Protein AF-A0A8H7A9X8-F1 (afdb_monomer)

Structure (mmCIF, N/CA/C/O backbone):
data_AF-A0A8H7A9X8-F1
#
_entry.id   AF-A0A8H7A9X8-F1
#
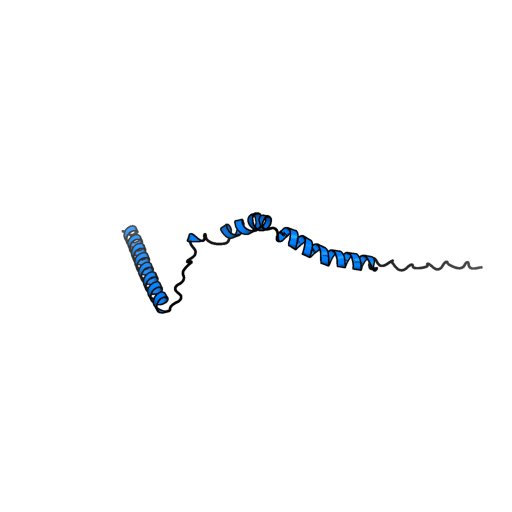loop_
_atom_site.group_PDB
_atom_site.id
_atom_site.type_symbol
_atom_site.label_atom_id
_atom_site.label_alt_id
_atom_site.label_comp_id
_atom_site.label_asym_id
_atom_site.label_entity_id
_atom_site.label_seq_id
_atom_site.pdbx_PDB_ins_code
_atom_site.Cartn_x
_atom_site.Cartn_y
_atom_site.Cartn_z
_atom_site.occupancy
_atom_site.B_iso_or_equiv
_atom_site.auth_seq_id
_atom_site.auth_comp_id
_atom_site.auth_asym_id
_atom_site.auth_atom_id
_atom_site.pdbx_PDB_model_num
ATOM 1 N N . MET A 1 1 ? 75.982 23.152 -26.306 1.00 48.31 1 MET A N 1
ATOM 2 C CA . MET A 1 1 ? 75.366 21.975 -26.955 1.00 48.31 1 MET A CA 1
ATOM 3 C C . MET A 1 1 ? 74.324 21.423 -25.984 1.00 48.31 1 MET A C 1
ATOM 5 O O . MET A 1 1 ? 74.673 20.674 -25.086 1.00 48.31 1 MET A O 1
ATOM 9 N N . GLY A 1 2 ? 73.095 21.944 -26.035 1.00 58.28 2 GLY A N 1
ATOM 10 C CA . GLY A 1 2 ? 72.016 21.587 -25.105 1.00 58.28 2 GLY A CA 1
ATOM 11 C C . GLY A 1 2 ? 71.028 20.657 -25.796 1.00 58.28 2 GLY A C 1
ATOM 12 O O . GLY A 1 2 ? 70.489 21.022 -26.837 1.00 58.28 2 GLY A O 1
ATOM 13 N N . LEU A 1 3 ? 70.840 19.453 -25.260 1.00 69.44 3 LEU A N 1
ATOM 14 C CA . LEU A 1 3 ? 69.913 18.466 -25.814 1.00 69.44 3 LEU A CA 1
ATOM 15 C C . LEU A 1 3 ? 68.451 18.928 -25.633 1.00 69.44 3 LEU A C 1
ATOM 17 O O . LEU A 1 3 ? 68.116 19.452 -24.565 1.00 69.44 3 LEU A O 1
ATOM 21 N N . PRO A 1 4 ? 67.570 18.737 -26.632 1.00 66.94 4 PRO A N 1
ATOM 22 C CA . PRO A 1 4 ? 66.164 19.107 -26.515 1.00 66.94 4 PRO A CA 1
ATOM 23 C C . PRO A 1 4 ? 65.422 18.162 -25.557 1.00 66.94 4 PRO A C 1
ATOM 25 O O . PRO A 1 4 ? 65.594 16.944 -25.601 1.00 66.94 4 PRO A O 1
ATOM 28 N N . ARG A 1 5 ? 64.586 18.730 -24.679 1.00 69.69 5 ARG A N 1
ATOM 29 C CA . ARG A 1 5 ? 63.717 17.974 -23.761 1.00 69.69 5 ARG A CA 1
ATOM 30 C C . ARG A 1 5 ? 62.536 17.359 -24.528 1.00 69.69 5 ARG A C 1
ATOM 32 O O . ARG A 1 5 ? 61.947 18.064 -25.348 1.00 69.69 5 ARG A O 1
ATOM 39 N N . PRO A 1 6 ? 62.137 16.106 -24.244 1.00 66.56 6 PRO A N 1
ATOM 40 C CA . PRO A 1 6 ? 60.968 15.506 -24.871 1.00 66.56 6 PRO A CA 1
ATOM 41 C C . PRO A 1 6 ? 59.684 16.117 -24.296 1.00 66.56 6 PRO A C 1
ATOM 43 O O . PRO A 1 6 ? 59.506 16.203 -23.079 1.00 66.56 6 PRO A O 1
ATOM 46 N N . SER A 1 7 ? 58.787 16.553 -25.176 1.00 70.88 7 SER A N 1
ATOM 47 C CA . SER A 1 7 ? 57.438 16.989 -24.829 1.00 70.88 7 SER A CA 1
ATOM 48 C C . SER A 1 7 ? 56.590 15.781 -24.419 1.00 70.88 7 SER A C 1
ATOM 50 O O . SER A 1 7 ? 56.371 14.856 -25.198 1.00 70.88 7 SER A O 1
ATOM 52 N N . LEU A 1 8 ? 56.107 15.787 -23.174 1.00 68.50 8 LEU A N 1
ATOM 53 C CA . LEU A 1 8 ? 55.128 14.819 -22.684 1.00 68.50 8 LEU A CA 1
ATOM 54 C C . LEU A 1 8 ? 53.792 15.068 -23.392 1.00 68.50 8 LEU A C 1
ATOM 56 O O . LEU A 1 8 ? 53.110 16.057 -23.126 1.00 68.50 8 LEU A O 1
ATOM 60 N N . VAL A 1 9 ? 53.423 14.166 -24.298 1.00 70.94 9 VAL A N 1
ATOM 61 C CA . VAL A 1 9 ? 52.088 14.122 -24.899 1.00 70.94 9 VAL A CA 1
ATOM 62 C C . VAL A 1 9 ? 51.105 13.679 -23.815 1.00 70.94 9 VAL A C 1
ATOM 64 O O . VAL A 1 9 ? 51.047 12.505 -23.453 1.00 70.94 9 VAL A O 1
ATOM 67 N N . HIS A 1 10 ? 50.344 14.621 -23.259 1.00 69.00 10 HIS A N 1
ATOM 68 C CA . HIS A 1 10 ? 49.221 14.304 -22.382 1.00 69.00 10 HIS A CA 1
ATOM 69 C C . HIS A 1 10 ? 48.085 13.732 -23.236 1.00 69.00 10 HIS A C 1
ATOM 71 O O . HIS A 1 10 ? 47.447 14.457 -23.998 1.00 69.00 10 HIS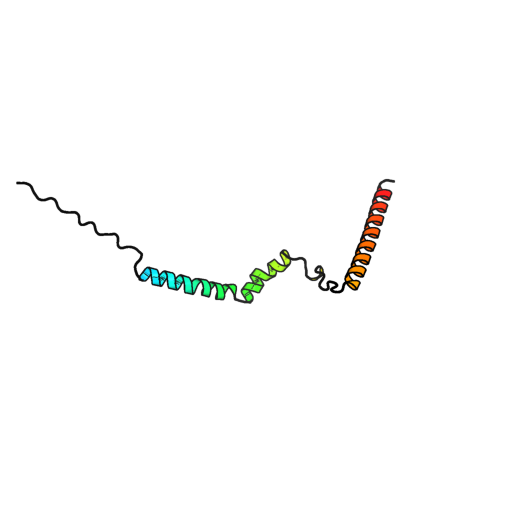 A O 1
ATOM 77 N N . SER A 1 11 ? 47.855 12.423 -23.139 1.00 71.12 11 SER A N 1
ATOM 78 C CA . SER A 1 11 ? 46.667 11.799 -23.722 1.00 71.12 11 SER A CA 1
ATOM 79 C C . SER A 1 11 ? 45.460 12.140 -22.840 1.00 71.12 11 SER A C 1
ATOM 81 O O . SER A 1 11 ? 45.529 11.874 -21.637 1.00 71.12 11 SER A O 1
ATOM 83 N N . PRO A 1 12 ? 44.373 12.727 -23.377 1.00 66.25 12 PRO A N 1
ATOM 84 C CA . PRO A 1 12 ? 43.174 12.962 -22.584 1.00 66.25 12 PRO A CA 1
ATOM 85 C C . PRO A 1 12 ? 42.593 11.613 -22.133 1.00 66.25 12 PRO A C 1
ATOM 87 O O . PRO A 1 12 ? 42.648 10.645 -22.900 1.00 66.25 12 PRO A O 1
ATOM 90 N N . PRO A 1 13 ? 42.035 11.519 -20.913 1.00 65.50 13 PRO A N 1
ATOM 91 C CA . PRO A 1 13 ? 41.394 10.294 -20.465 1.00 65.50 13 PRO A CA 1
ATOM 92 C C . PRO A 1 13 ? 40.267 9.953 -21.442 1.00 65.50 13 PRO A C 1
ATOM 94 O O . PRO A 1 13 ? 39.380 10.771 -21.696 1.00 65.50 13 PRO A O 1
ATOM 97 N N . THR A 1 14 ? 40.314 8.749 -22.010 1.00 61.25 14 THR A N 1
ATOM 98 C CA . THR A 1 14 ? 39.211 8.160 -22.765 1.00 61.25 14 THR A CA 1
ATOM 99 C C . THR A 1 14 ? 38.022 8.050 -21.823 1.00 61.25 14 THR A C 1
ATOM 101 O O . THR A 1 14 ? 37.908 7.142 -21.004 1.00 61.25 14 THR A O 1
ATOM 104 N N . SER A 1 15 ? 37.173 9.070 -21.891 1.00 58.56 15 SER A N 1
ATOM 105 C CA . SER A 1 15 ? 35.976 9.216 -21.085 1.00 58.56 15 SER A CA 1
ATOM 106 C C . SER A 1 15 ? 35.156 7.930 -21.156 1.00 58.56 15 SER A C 1
ATOM 108 O O . SER A 1 15 ? 34.771 7.486 -22.238 1.00 58.56 15 SER A O 1
ATOM 110 N N . MET A 1 16 ? 34.857 7.343 -19.998 1.00 65.12 16 MET A N 1
ATOM 111 C CA . MET A 1 16 ? 33.977 6.178 -19.821 1.00 65.12 16 MET A CA 1
ATOM 112 C C . MET A 1 16 ? 32.502 6.464 -20.203 1.00 65.12 16 MET A C 1
ATOM 114 O O . MET A 1 16 ? 31.591 5.804 -19.716 1.00 65.12 16 MET A O 1
ATOM 118 N N . GLY A 1 17 ? 32.246 7.460 -21.055 1.00 64.81 17 GLY A N 1
ATOM 119 C CA . GLY A 1 17 ? 30.933 8.000 -21.403 1.00 64.81 17 GLY A CA 1
ATOM 120 C C . GLY A 1 17 ? 30.707 8.143 -22.906 1.00 64.81 17 GLY A C 1
ATOM 121 O O . GLY A 1 17 ? 30.164 9.150 -23.342 1.00 64.81 17 GLY A O 1
ATOM 122 N N . GLY A 1 18 ? 31.155 7.169 -23.703 1.00 76.69 18 GLY A N 1
ATOM 123 C CA . GLY A 1 18 ? 30.814 7.081 -25.129 1.00 76.69 18 GLY A CA 1
ATOM 124 C C . GLY A 1 18 ? 29.426 6.459 -25.385 1.00 76.69 18 GLY A C 1
ATOM 125 O O . GLY A 1 18 ? 28.753 6.058 -24.434 1.00 76.69 18 GLY A O 1
ATOM 126 N N . PRO A 1 19 ? 29.015 6.285 -26.657 1.00 85.81 19 PRO A N 1
ATOM 127 C CA . PRO A 1 19 ? 27.710 5.723 -27.047 1.00 85.81 19 PRO A CA 1
ATOM 128 C C . PRO A 1 19 ? 27.340 4.394 -26.365 1.00 85.81 19 PRO A C 1
ATOM 130 O O . PRO A 1 19 ? 26.175 4.137 -26.074 1.00 85.81 19 PRO A O 1
ATOM 133 N N . ASN A 1 20 ? 28.332 3.569 -26.019 1.00 88.06 20 ASN A N 1
ATOM 134 C CA . ASN A 1 20 ? 28.123 2.322 -25.275 1.00 88.06 20 ASN A CA 1
ATOM 135 C C . ASN A 1 20 ? 27.463 2.546 -23.902 1.00 88.06 20 ASN A C 1
ATOM 137 O O . ASN A 1 20 ? 26.641 1.737 -23.473 1.00 88.06 20 ASN A O 1
ATOM 141 N N . LEU A 1 21 ? 27.777 3.655 -23.220 1.00 90.81 21 LEU A N 1
ATOM 142 C CA . LEU A 1 21 ? 27.149 4.005 -21.945 1.00 90.81 21 LEU A CA 1
ATOM 143 C C . LEU A 1 21 ? 25.680 4.395 -22.144 1.00 90.81 21 LEU A C 1
ATOM 145 O O . LEU A 1 21 ? 24.842 4.124 -21.288 1.00 90.81 21 LEU A O 1
ATOM 149 N N . GLU A 1 22 ? 25.351 5.032 -23.265 1.00 91.50 22 GLU A N 1
ATOM 150 C CA . GLU A 1 22 ? 23.973 5.401 -23.594 1.00 91.50 22 GLU A CA 1
ATOM 151 C C . GLU A 1 22 ? 23.115 4.170 -23.869 1.00 91.50 22 GLU A C 1
ATOM 153 O O . GLU A 1 22 ? 22.029 4.058 -23.304 1.00 91.50 2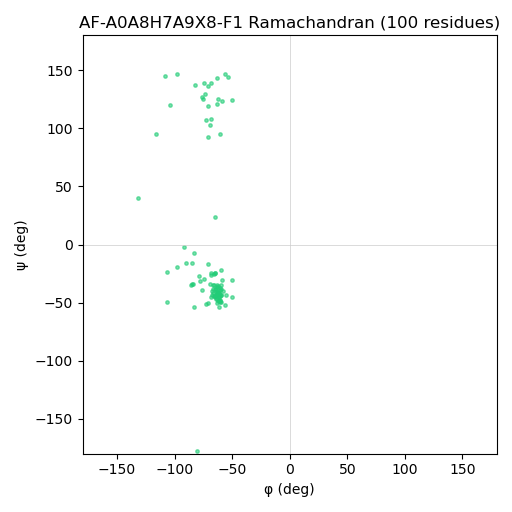2 GLU A O 1
ATOM 158 N N . VAL A 1 23 ? 23.643 3.200 -24.622 1.00 92.12 23 VAL A N 1
ATOM 159 C CA . VAL A 1 23 ? 22.978 1.909 -24.857 1.00 92.12 23 VAL A CA 1
ATOM 160 C C . VAL A 1 23 ? 22.772 1.146 -23.546 1.00 92.12 23 VAL A C 1
ATOM 162 O O . VAL A 1 23 ? 21.688 0.614 -23.312 1.00 92.12 23 VAL A O 1
ATOM 165 N N . PHE A 1 24 ? 23.768 1.137 -22.654 1.00 94.00 24 PHE A N 1
ATOM 166 C CA . PHE A 1 24 ? 23.632 0.507 -21.340 1.00 94.00 24 PHE A CA 1
ATOM 167 C C . PHE A 1 24 ? 22.541 1.167 -20.486 1.00 94.00 24 PHE A C 1
ATOM 169 O O . PHE A 1 24 ? 21.674 0.474 -19.956 1.00 94.00 24 PHE A O 1
ATOM 176 N N . LYS A 1 25 ? 22.542 2.503 -20.375 1.00 92.19 25 LYS A N 1
ATOM 177 C CA . LYS A 1 25 ? 21.512 3.250 -19.630 1.00 92.19 25 LYS A CA 1
ATOM 178 C C . LYS A 1 25 ? 20.120 2.998 -20.202 1.00 92.19 25 LYS A C 1
ATOM 180 O O . LYS A 1 25 ? 19.185 2.777 -19.442 1.00 92.19 25 LYS A O 1
ATOM 185 N N . PHE A 1 26 ? 19.995 3.001 -21.528 1.00 95.50 26 PHE A N 1
ATOM 186 C CA . PHE A 1 26 ? 18.736 2.718 -22.206 1.00 95.50 26 PHE A CA 1
ATOM 187 C C . PHE A 1 26 ? 18.229 1.310 -21.882 1.00 95.50 26 PHE A C 1
ATOM 189 O O . PHE A 1 26 ? 17.083 1.152 -21.467 1.00 95.50 26 PHE A O 1
ATOM 196 N N . ALA A 1 27 ? 19.093 0.298 -22.000 1.00 96.50 27 ALA A N 1
ATOM 197 C CA . ALA A 1 27 ? 18.751 -1.071 -21.642 1.00 96.50 27 ALA A CA 1
ATOM 198 C C . ALA A 1 27 ? 18.346 -1.175 -20.164 1.00 96.50 27 ALA A C 1
ATOM 200 O O . ALA A 1 27 ? 17.327 -1.783 -19.856 1.00 96.50 27 ALA A O 1
ATOM 201 N N . LEU A 1 28 ? 19.074 -0.529 -19.250 1.00 97.06 28 LEU A N 1
ATOM 202 C CA . LEU A 1 28 ? 18.727 -0.513 -17.829 1.00 97.06 28 LEU A CA 1
ATOM 203 C C . LEU A 1 28 ? 17.340 0.102 -17.594 1.00 97.06 28 LEU A C 1
ATOM 205 O O . LEU A 1 28 ? 16.504 -0.502 -16.927 1.00 97.06 28 LEU A O 1
ATOM 209 N N . TYR A 1 29 ? 17.072 1.274 -18.172 1.00 95.44 29 TYR A N 1
ATOM 210 C CA . TYR A 1 29 ? 15.784 1.953 -18.030 1.00 95.44 29 TYR A CA 1
ATOM 211 C C . TYR A 1 29 ? 14.625 1.197 -18.669 1.00 95.44 29 TYR A C 1
ATOM 213 O O . TYR A 1 29 ? 13.496 1.360 -18.220 1.00 95.44 29 TYR A O 1
ATOM 221 N N . LEU A 1 30 ? 14.881 0.361 -19.673 1.00 96.88 30 LEU A N 1
ATOM 222 C CA . LEU A 1 30 ? 13.857 -0.479 -20.274 1.00 96.88 30 LEU A CA 1
ATOM 223 C C . LEU A 1 30 ? 13.639 -1.768 -19.469 1.00 96.88 30 LEU A C 1
ATOM 225 O O . LEU A 1 30 ? 12.519 -2.076 -19.072 1.00 96.88 30 LEU A O 1
ATOM 229 N N . PHE A 1 31 ? 14.703 -2.523 -19.201 1.00 97.50 31 PHE A N 1
ATOM 230 C CA . PHE A 1 31 ? 14.596 -3.866 -18.636 1.00 97.50 31 PHE A CA 1
ATOM 231 C C . PHE A 1 31 ? 14.326 -3.881 -17.137 1.00 97.50 31 PHE A C 1
ATOM 233 O O . PHE A 1 31 ? 13.635 -4.784 -16.681 1.00 97.50 31 PHE A O 1
ATOM 240 N N . VAL A 1 32 ? 14.806 -2.905 -16.361 1.00 96.75 32 VAL A N 1
ATOM 241 C CA . VAL A 1 32 ? 14.531 -2.859 -14.915 1.00 96.75 32 VAL A CA 1
ATOM 242 C C . VAL A 1 32 ? 13.034 -2.740 -14.613 1.00 96.75 32 VAL A C 1
ATOM 244 O O . VAL A 1 32 ? 12.529 -3.595 -13.883 1.00 96.75 32 VAL A O 1
ATOM 247 N N . PRO A 1 33 ? 12.282 -1.758 -15.155 1.00 96.12 33 PRO A N 1
ATOM 248 C CA . PRO A 1 33 ? 10.851 -1.679 -14.878 1.00 96.12 33 PRO A CA 1
ATOM 249 C C . PRO A 1 33 ? 10.081 -2.867 -15.462 1.00 96.12 33 PRO A C 1
ATOM 251 O O . PRO A 1 33 ? 9.147 -3.339 -14.824 1.00 96.12 33 PRO A O 1
ATOM 254 N N . ILE A 1 34 ? 10.482 -3.403 -16.621 1.00 96.44 34 ILE A N 1
ATOM 255 C CA . ILE A 1 34 ? 9.847 -4.601 -17.193 1.00 96.44 34 ILE A CA 1
ATOM 256 C C . ILE A 1 34 ? 10.062 -5.818 -16.286 1.00 96.44 34 ILE A C 1
ATOM 258 O O . ILE A 1 34 ? 9.109 -6.528 -15.979 1.00 96.44 34 ILE A O 1
ATOM 262 N N . ALA A 1 35 ? 11.288 -6.048 -15.816 1.00 95.31 35 ALA A N 1
ATOM 263 C CA . ALA A 1 35 ? 11.597 -7.144 -14.904 1.00 95.31 35 ALA A CA 1
ATOM 264 C C . ALA A 1 35 ? 10.845 -6.992 -13.576 1.00 95.31 35 ALA A C 1
ATOM 266 O O . ALA A 1 35 ? 10.288 -7.966 -13.076 1.00 95.31 35 ALA A O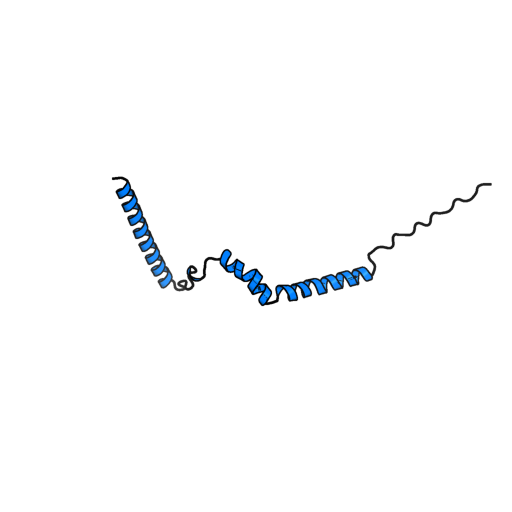 1
ATOM 267 N N . ALA A 1 36 ? 10.764 -5.769 -13.043 1.00 94.62 36 ALA A N 1
ATOM 268 C CA . ALA A 1 36 ? 9.967 -5.476 -11.859 1.00 94.62 36 ALA A CA 1
ATOM 269 C C . ALA A 1 36 ? 8.478 -5.787 -12.087 1.00 94.62 36 ALA A C 1
ATOM 271 O O . ALA A 1 36 ? 7.860 -6.424 -11.243 1.00 94.62 36 ALA A O 1
ATOM 272 N N . LEU A 1 37 ? 7.909 -5.405 -13.234 1.00 94.12 37 LEU A N 1
ATOM 273 C CA . LEU A 1 37 ? 6.517 -5.713 -13.578 1.00 94.12 37 LEU A CA 1
ATOM 274 C C . LEU A 1 37 ? 6.267 -7.217 -13.708 1.00 94.12 37 LEU A C 1
ATOM 276 O O . LEU A 1 37 ? 5.251 -7.697 -13.224 1.00 94.12 37 LEU A O 1
ATOM 280 N N . VAL A 1 38 ? 7.177 -7.967 -14.330 1.00 92.94 38 VAL A N 1
ATOM 281 C CA . VAL A 1 38 ? 7.038 -9.426 -14.464 1.00 92.94 38 VAL A CA 1
ATOM 282 C C . VAL A 1 38 ? 7.157 -10.117 -13.106 1.00 92.94 38 VAL A C 1
ATOM 284 O O . VAL A 1 38 ? 6.400 -11.039 -12.825 1.00 92.94 38 VAL A O 1
ATOM 287 N N . HIS A 1 39 ? 8.076 -9.665 -12.252 1.00 91.06 39 HIS A N 1
ATOM 288 C CA . HIS A 1 39 ? 8.280 -10.257 -10.933 1.00 91.06 39 HIS A CA 1
ATOM 289 C C . HIS A 1 39 ? 7.142 -9.920 -9.959 1.00 91.06 39 HIS A C 1
ATOM 291 O O . HIS A 1 39 ? 6.557 -10.814 -9.359 1.00 91.06 39 HIS A O 1
ATOM 297 N N . PHE A 1 40 ? 6.801 -8.637 -9.820 1.00 90.62 40 PHE A N 1
ATOM 298 C CA . PHE A 1 40 ? 5.789 -8.173 -8.866 1.00 90.62 40 PHE A CA 1
ATOM 299 C C . PHE A 1 40 ? 4.354 -8.252 -9.402 1.00 90.62 40 PHE A C 1
ATOM 301 O O . PHE A 1 40 ? 3.405 -8.163 -8.625 1.00 90.62 40 PHE A O 1
ATOM 308 N N . GLY A 1 41 ? 4.177 -8.399 -10.716 1.00 87.31 41 GLY A N 1
ATOM 309 C CA . GLY A 1 41 ? 2.873 -8.579 -11.356 1.00 87.31 41 GLY A CA 1
ATOM 310 C C . GLY A 1 41 ? 2.369 -10.021 -11.343 1.00 87.31 41 GLY A C 1
ATOM 311 O O . GLY A 1 41 ? 1.221 -10.250 -11.721 1.00 87.31 41 GLY A O 1
ATOM 312 N N . ASP A 1 42 ? 3.188 -10.984 -10.912 1.00 90.56 42 ASP A N 1
ATOM 313 C CA . ASP A 1 42 ? 2.760 -12.370 -10.756 1.00 90.56 42 ASP A CA 1
ATOM 314 C C . ASP A 1 42 ? 1.657 -12.485 -9.679 1.00 90.56 42 ASP A C 1
ATOM 316 O O . ASP A 1 42 ? 1.875 -12.135 -8.510 1.00 90.56 42 ASP A O 1
ATOM 320 N N . PRO A 1 43 ? 0.462 -13.002 -10.033 1.00 89.50 43 PRO A N 1
ATOM 321 C CA . PRO A 1 43 ? -0.612 -13.200 -9.072 1.00 89.50 43 PRO A CA 1
ATOM 322 C C . PRO A 1 43 ? -0.236 -14.122 -7.908 1.00 89.50 43 PRO A C 1
ATOM 324 O O . PRO A 1 43 ? -0.792 -13.952 -6.822 1.00 89.50 43 PRO A O 1
ATOM 327 N N . GLN A 1 44 ? 0.660 -15.097 -8.111 1.00 91.44 44 GLN A N 1
ATOM 328 C CA . GLN A 1 44 ? 1.110 -15.974 -7.023 1.00 91.44 44 GLN A CA 1
ATOM 329 C C . GLN A 1 44 ? 2.004 -15.209 -6.052 1.00 91.44 44 GLN A C 1
ATOM 331 O O . GLN A 1 44 ? 1.688 -15.162 -4.862 1.00 91.44 44 GLN A O 1
ATOM 336 N N . TRP A 1 45 ? 3.019 -14.497 -6.558 1.00 92.12 45 TRP A N 1
ATOM 337 C CA . TRP A 1 45 ? 3.858 -13.624 -5.734 1.00 92.12 45 TRP A CA 1
ATOM 338 C C . TRP A 1 45 ? 3.030 -12.671 -4.858 1.00 92.12 45 TRP A C 1
ATOM 340 O O . TRP A 1 45 ? 3.276 -12.574 -3.654 1.00 92.12 45 TRP A O 1
ATOM 350 N N . TYR A 1 46 ? 1.999 -12.025 -5.420 1.00 88.44 46 TYR A N 1
ATOM 351 C CA . TYR A 1 46 ? 1.111 -11.131 -4.666 1.00 88.44 46 TYR A CA 1
ATOM 352 C C . TYR A 1 46 ? 0.360 -11.852 -3.534 1.00 88.44 46 TYR A C 1
ATOM 354 O O . TYR A 1 46 ? 0.270 -11.346 -2.411 1.00 88.44 46 TYR A O 1
ATOM 362 N N . ARG A 1 47 ? -0.184 -13.045 -3.802 1.00 88.94 47 ARG A N 1
ATOM 363 C CA . ARG A 1 47 ? -0.927 -13.822 -2.798 1.00 88.94 47 ARG A CA 1
ATOM 364 C C . ARG A 1 47 ? -0.042 -14.307 -1.661 1.00 88.94 47 ARG A C 1
ATOM 366 O O . ARG A 1 47 ? -0.511 -14.362 -0.534 1.00 88.94 47 ARG A O 1
ATOM 373 N N . GLU A 1 48 ? 1.207 -14.638 -1.949 1.00 90.75 48 GLU A N 1
ATOM 374 C CA . GLU A 1 48 ? 2.144 -15.164 -0.957 1.00 90.75 48 GLU A CA 1
ATOM 375 C C . GLU A 1 48 ? 2.836 -14.058 -0.155 1.00 90.75 48 GLU A C 1
ATOM 377 O O . GLU A 1 48 ? 3.094 -14.229 1.033 1.00 90.75 48 GLU A O 1
ATOM 382 N N . ASN A 1 49 ? 3.116 -12.908 -0.776 1.00 89.69 49 ASN A N 1
ATOM 383 C CA . ASN A 1 49 ? 3.937 -11.861 -0.163 1.00 89.69 49 ASN A CA 1
ATOM 384 C C . ASN A 1 49 ? 3.140 -10.638 0.298 1.00 89.69 49 ASN A C 1
ATOM 386 O O . ASN A 1 49 ? 3.606 -9.931 1.183 1.00 89.69 49 ASN A O 1
ATOM 390 N N . VAL A 1 50 ? 1.957 -10.362 -0.266 1.00 86.94 50 VAL A N 1
ATOM 391 C CA . VAL A 1 50 ? 1.173 -9.154 0.064 1.00 86.94 50 VAL A CA 1
ATOM 392 C C . VAL A 1 50 ? -0.053 -9.486 0.912 1.00 86.94 50 VAL A C 1
ATOM 394 O O . VAL A 1 50 ? -0.266 -8.868 1.957 1.00 86.94 50 VAL A O 1
ATOM 397 N N . LEU A 1 51 ? -0.856 -10.477 0.512 1.00 85.06 51 LEU A N 1
ATOM 398 C CA . LEU A 1 51 ? -2.095 -10.815 1.228 1.00 85.06 51 LEU A CA 1
ATOM 399 C C . LEU A 1 51 ? -1.898 -11.243 2.695 1.00 85.06 51 LEU A C 1
ATOM 401 O O . LEU A 1 51 ? -2.693 -10.794 3.521 1.00 85.06 51 LEU A O 1
ATOM 405 N N . PRO A 1 52 ? -0.852 -11.996 3.090 1.00 87.62 52 PRO A N 1
ATOM 406 C CA . PRO A 1 52 ? -0.686 -12.387 4.492 1.00 87.62 52 PRO A CA 1
ATOM 407 C C . PRO A 1 52 ? -0.445 -11.191 5.418 1.00 87.62 52 PRO A C 1
ATOM 409 O O . PRO A 1 52 ? -0.758 -11.233 6.607 1.00 87.62 52 PRO A O 1
ATOM 412 N N . TYR A 1 53 ? 0.081 -10.086 4.883 1.00 81.88 53 TYR A N 1
ATOM 413 C CA . TYR A 1 53 ? 0.232 -8.848 5.643 1.00 81.88 53 TYR A CA 1
ATOM 414 C C . TYR A 1 53 ? -1.080 -8.076 5.768 1.00 81.88 53 TYR A C 1
ATOM 416 O O . TYR A 1 53 ? -1.262 -7.387 6.771 1.00 81.88 53 TYR A O 1
ATOM 424 N N . LYS A 1 54 ? -2.025 -8.218 4.824 1.00 78.38 54 LYS A N 1
ATOM 425 C CA . LYS A 1 54 ? -3.372 -7.632 4.948 1.00 78.38 54 LYS A CA 1
ATOM 426 C C . LYS A 1 54 ? -4.034 -8.090 6.250 1.00 78.38 54 LYS A C 1
ATOM 428 O O . LYS A 1 54 ? -4.576 -7.266 6.976 1.00 78.38 54 LYS A O 1
ATOM 433 N N . GLU A 1 55 ? -3.921 -9.371 6.585 1.00 70.88 55 GLU A N 1
ATOM 434 C CA . GLU A 1 55 ? -4.507 -9.945 7.806 1.00 70.88 55 GLU A CA 1
ATOM 435 C C . GLU A 1 55 ? -3.832 -9.458 9.098 1.00 70.88 55 GLU A C 1
ATOM 437 O O . GLU A 1 55 ? -4.453 -9.452 10.157 1.00 70.88 55 GLU A O 1
ATOM 442 N N . ARG A 1 56 ? -2.565 -9.030 9.023 1.00 77.12 56 ARG A N 1
ATOM 443 C CA . ARG A 1 56 ? -1.830 -8.467 10.169 1.00 77.12 56 ARG A CA 1
ATOM 444 C C . ARG A 1 56 ? -2.075 -6.973 10.355 1.00 77.12 56 ARG A C 1
ATOM 446 O O . ARG A 1 56 ? -2.056 -6.488 11.481 1.00 77.12 56 ARG A O 1
ATOM 453 N N . LEU A 1 57 ? -2.240 -6.243 9.255 1.00 80.00 57 LEU A N 1
ATOM 454 C CA . LEU A 1 57 ? -2.384 -4.787 9.251 1.00 80.00 57 LEU A CA 1
ATOM 455 C C . LEU A 1 57 ? -3.830 -4.347 9.482 1.00 80.00 57 LEU A C 1
ATOM 457 O O . LEU A 1 57 ? -4.064 -3.307 10.097 1.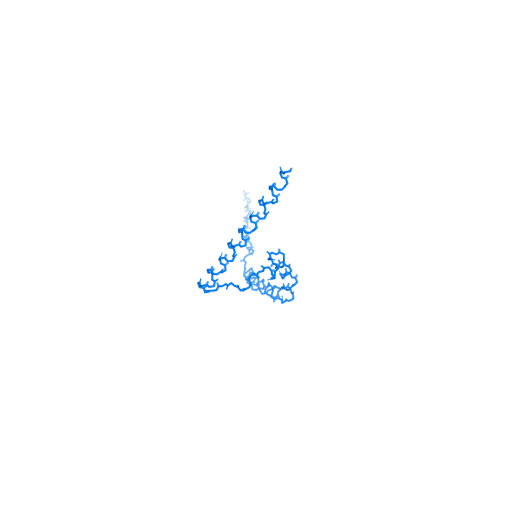00 80.00 57 LEU A O 1
ATOM 461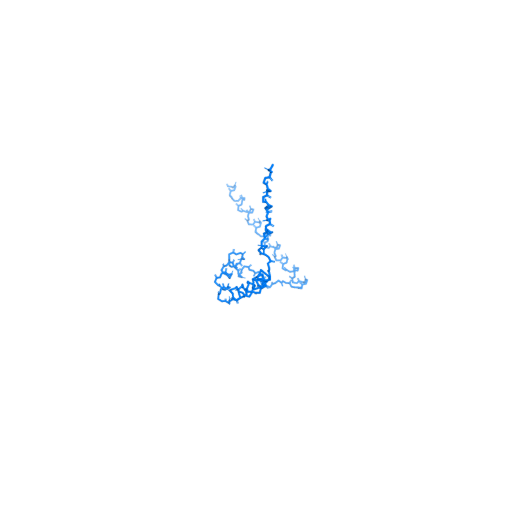 N N . PHE A 1 58 ? -4.797 -5.125 8.995 1.00 77.88 58 PHE A N 1
ATOM 462 C CA . PHE A 1 58 ? -6.212 -4.799 9.096 1.00 77.88 58 PHE A CA 1
ATOM 463 C C . PHE A 1 58 ? -6.915 -5.720 10.096 1.00 77.88 58 PHE A C 1
ATOM 465 O O . PHE A 1 58 ? -6.589 -6.903 10.187 1.00 77.88 58 PHE A O 1
ATOM 472 N N . PRO A 1 59 ? -7.914 -5.211 10.839 1.00 74.81 59 PRO A N 1
ATOM 473 C CA . PRO A 1 59 ? -8.795 -6.074 11.606 1.00 74.81 59 PRO A CA 1
ATOM 474 C C . PRO A 1 59 ? -9.459 -7.110 10.684 1.00 74.81 59 PRO A C 1
ATOM 476 O O . PRO A 1 59 ? -9.760 -6.775 9.534 1.00 74.81 59 PRO A O 1
ATOM 479 N N . PRO A 1 60 ? -9.735 -8.333 11.173 1.00 75.69 60 PRO A N 1
ATOM 480 C CA . PRO A 1 60 ? -10.431 -9.342 10.383 1.00 75.69 60 PRO A CA 1
ATOM 481 C C . PRO A 1 60 ? -11.750 -8.782 9.845 1.00 75.69 60 PRO A C 1
ATOM 483 O O . PRO A 1 60 ? -12.422 -8.003 10.525 1.00 75.69 60 PRO A O 1
ATOM 486 N N . GLU A 1 61 ? -12.130 -9.183 8.631 1.00 69.44 61 GLU A N 1
ATOM 487 C CA . GLU A 1 61 ? -13.279 -8.606 7.916 1.00 69.44 61 GLU A CA 1
ATOM 488 C C . GLU A 1 61 ? -14.606 -8.771 8.673 1.00 69.44 61 GLU A C 1
ATOM 490 O O . GLU A 1 61 ? -15.518 -7.969 8.492 1.00 69.44 61 GLU A O 1
ATOM 495 N N . SER A 1 62 ? -14.685 -9.739 9.591 1.00 68.75 62 SER A N 1
ATOM 496 C CA . SER A 1 62 ? -15.803 -9.923 10.526 1.00 68.75 62 SER A CA 1
ATOM 497 C C . SER A 1 62 ? -15.969 -8.784 11.539 1.00 68.75 62 SER A C 1
ATOM 499 O O . SER A 1 62 ? -17.062 -8.580 12.061 1.00 68.75 62 SER A O 1
ATOM 501 N N . ARG A 1 63 ? -14.900 -8.039 11.841 1.00 68.38 63 ARG A N 1
ATOM 502 C CA . ARG A 1 63 ? -14.922 -6.865 12.727 1.00 68.38 63 ARG A CA 1
ATOM 503 C C . ARG A 1 63 ? -15.206 -5.572 11.956 1.00 68.38 63 ARG A C 1
ATOM 505 O O . ARG A 1 63 ? -15.534 -4.559 12.573 1.00 68.38 63 ARG A O 1
ATOM 512 N N . LEU A 1 64 ? -15.076 -5.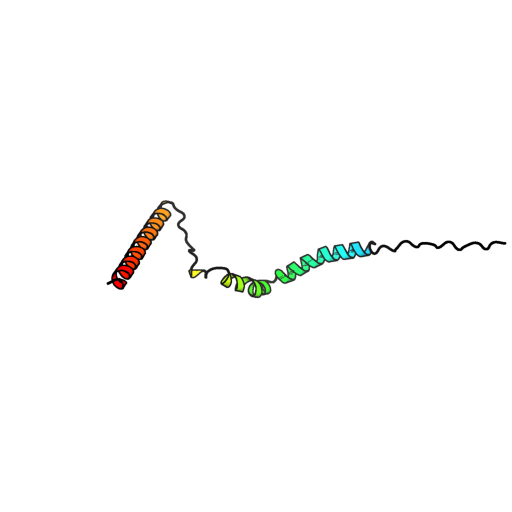578 10.631 1.00 68.88 64 LEU A N 1
ATOM 513 C CA . LEU A 1 64 ? -15.397 -4.416 9.811 1.00 68.88 64 LEU A CA 1
ATOM 514 C C . LEU A 1 64 ? -16.922 -4.292 9.688 1.00 68.88 64 LEU A C 1
ATOM 516 O O . LEU A 1 64 ? -17.605 -5.234 9.292 1.00 68.88 64 LEU A O 1
ATOM 520 N N . LEU A 1 65 ? -17.465 -3.116 10.009 1.00 67.94 65 LEU A N 1
ATOM 521 C CA . LEU A 1 65 ? -18.874 -2.808 9.758 1.00 67.94 65 LEU A CA 1
ATOM 522 C C . LEU A 1 65 ? -19.072 -2.639 8.245 1.00 67.94 65 LEU A C 1
ATOM 524 O O . LEU A 1 65 ? -18.866 -1.553 7.707 1.00 67.94 65 LEU A O 1
ATOM 528 N N . GLN A 1 66 ? -19.433 -3.723 7.553 1.00 67.44 66 GLN A N 1
ATOM 529 C CA . GLN A 1 66 ? -19.585 -3.729 6.090 1.00 67.44 66 GLN A CA 1
ATOM 530 C C . GLN A 1 66 ? -20.775 -2.888 5.606 1.00 67.44 66 GLN A C 1
ATOM 532 O O . GLN A 1 66 ? -20.767 -2.368 4.492 1.00 67.44 66 GLN A O 1
ATOM 537 N N . THR A 1 67 ? -21.790 -2.710 6.450 1.00 72.25 67 THR A N 1
ATOM 538 C CA . THR A 1 67 ? -22.992 -1.935 6.143 1.00 72.25 67 THR A CA 1
ATOM 539 C C . THR A 1 67 ? -23.078 -0.725 7.058 1.00 72.25 67 THR A C 1
ATOM 541 O O . THR A 1 67 ? -23.576 -0.808 8.179 1.00 72.25 67 THR A O 1
ATOM 544 N N . LEU A 1 68 ? -22.584 0.410 6.571 1.00 79.38 68 LEU A N 1
ATOM 545 C CA . LEU A 1 68 ? -22.815 1.698 7.214 1.00 79.38 68 LEU A CA 1
ATOM 546 C C . LEU A 1 68 ? -24.183 2.250 6.791 1.00 79.38 68 LEU A C 1
ATOM 548 O O . LEU A 1 68 ? -24.511 2.186 5.600 1.00 79.38 68 LEU A O 1
ATOM 552 N N . PRO A 1 69 ? -24.972 2.810 7.723 1.00 82.88 69 PRO A N 1
ATOM 553 C CA . PRO A 1 69 ? -26.208 3.492 7.372 1.00 82.88 69 PRO A CA 1
ATOM 554 C C . PRO A 1 69 ? -25.885 4.698 6.483 1.00 82.88 69 PRO A C 1
ATOM 556 O O . PRO A 1 69 ? -25.055 5.537 6.835 1.00 82.88 69 PRO A O 1
ATOM 559 N N . LYS A 1 70 ? -26.516 4.760 5.307 1.00 85.19 70 LYS A N 1
ATOM 560 C CA . LYS A 1 70 ? -26.298 5.827 4.313 1.00 85.19 70 LYS A CA 1
ATOM 561 C C . LYS A 1 70 ? -27.354 6.931 4.387 1.00 85.19 70 LYS A C 1
ATOM 563 O O . LYS A 1 70 ? -27.099 8.043 3.937 1.00 85.19 70 LYS A O 1
ATOM 568 N N . ASP A 1 71 ? -28.499 6.635 4.996 1.00 90.94 71 ASP A N 1
ATOM 569 C CA . ASP A 1 71 ? -29.627 7.553 5.121 1.00 90.94 71 ASP A CA 1
ATOM 570 C C . ASP A 1 71 ? -29.646 8.251 6.482 1.00 90.94 71 ASP A C 1
ATOM 572 O O . ASP A 1 71 ? -29.282 7.681 7.513 1.00 90.94 71 ASP A O 1
ATOM 576 N N . GLN A 1 72 ? -30.114 9.500 6.509 1.00 89.19 72 GLN A N 1
ATOM 577 C CA . GLN A 1 72 ? -30.083 10.326 7.719 1.00 89.19 72 GLN A CA 1
ATOM 578 C C . GLN A 1 72 ? -30.940 9.753 8.863 1.00 89.19 72 GLN A C 1
ATOM 580 O O . GLN A 1 72 ? -30.552 9.860 10.028 1.00 89.19 72 GLN A O 1
ATOM 585 N N . SER A 1 73 ? -32.089 9.146 8.550 1.00 90.56 73 SER A N 1
ATOM 586 C CA . SER A 1 73 ? -32.945 8.468 9.534 1.00 90.56 73 SER A CA 1
ATOM 587 C C . SER A 1 73 ? -32.225 7.275 10.161 1.00 90.56 73 SER A C 1
ATOM 589 O O . SER A 1 73 ? -32.085 7.224 11.382 1.00 90.56 73 SER A O 1
ATOM 591 N N . ALA A 1 74 ? -31.660 6.397 9.329 1.00 88.19 74 ALA A N 1
ATOM 592 C CA . ALA A 1 74 ? -30.906 5.224 9.762 1.00 88.19 74 ALA A CA 1
ATOM 593 C C . ALA A 1 74 ? -29.685 5.603 10.621 1.00 88.19 74 ALA A C 1
ATOM 595 O O . ALA A 1 74 ? -29.397 4.955 11.624 1.00 88.19 74 ALA A O 1
ATOM 596 N N . ILE A 1 75 ? -28.995 6.701 10.288 1.00 91.12 75 ILE A N 1
ATOM 597 C CA . ILE A 1 75 ? -27.886 7.221 11.102 1.00 91.12 75 ILE A CA 1
ATOM 598 C C . ILE A 1 75 ? -28.371 7.646 12.496 1.00 91.12 75 ILE A C 1
ATOM 600 O O . ILE A 1 75 ? -27.703 7.373 13.494 1.00 91.12 75 ILE A O 1
ATOM 604 N N . ARG A 1 76 ? -29.517 8.334 12.591 1.00 91.62 76 ARG A N 1
ATOM 605 C CA . ARG A 1 76 ? -30.062 8.791 13.881 1.00 91.62 76 ARG A CA 1
ATOM 606 C C . ARG A 1 76 ? -30.489 7.623 14.764 1.00 91.62 76 ARG A C 1
ATOM 608 O O . ARG A 1 76 ? -30.206 7.653 15.961 1.00 91.62 76 ARG A O 1
ATOM 615 N N . GLU A 1 77 ? -31.126 6.615 14.181 1.00 91.12 77 GLU A N 1
ATOM 616 C CA . GLU A 1 77 ? -31.519 5.387 14.880 1.00 91.12 77 GLU A CA 1
ATOM 617 C C . GLU A 1 77 ? -30.296 4.637 15.414 1.00 91.12 77 GLU A C 1
ATOM 619 O O . GLU A 1 77 ? -30.229 4.315 16.603 1.00 91.12 77 GLU A O 1
ATOM 624 N N . GLU A 1 78 ? -29.273 4.461 14.578 1.00 89.94 78 GLU A N 1
ATOM 625 C CA . GLU A 1 78 ? -28.045 3.773 14.972 1.00 89.94 78 GLU A CA 1
ATOM 626 C C . GLU A 1 78 ? -27.281 4.540 16.067 1.00 89.94 78 GLU A C 1
ATOM 628 O O . GLU A 1 78 ? -26.785 3.956 17.033 1.00 89.94 78 GLU A O 1
ATOM 633 N N . LEU A 1 79 ? -27.254 5.875 15.997 1.00 91.75 79 LEU A N 1
ATOM 634 C CA . LEU A 1 79 ? -26.689 6.711 17.060 1.00 91.75 79 LEU A CA 1
ATOM 635 C C . LEU A 1 79 ? -27.463 6.595 18.378 1.00 91.75 79 LEU A C 1
ATOM 637 O O . LEU A 1 79 ? -26.845 6.613 19.448 1.00 91.75 79 LEU A O 1
ATOM 641 N N . ALA A 1 80 ? -28.793 6.500 18.324 1.00 93.62 80 ALA A N 1
ATOM 642 C CA . ALA A 1 80 ? -29.618 6.303 19.511 1.00 93.62 80 ALA A CA 1
ATOM 643 C C . ALA A 1 80 ? -29.325 4.942 20.162 1.00 93.62 80 ALA A C 1
ATOM 645 O O . ALA A 1 80 ? -29.096 4.890 21.374 1.00 93.62 80 ALA A O 1
ATOM 646 N N . ARG A 1 81 ? -29.210 3.876 19.356 1.00 92.19 81 ARG A N 1
ATOM 647 C CA . ARG A 1 81 ? -28.804 2.534 19.804 1.00 92.19 81 ARG A CA 1
ATOM 648 C C . ARG A 1 81 ? -27.447 2.559 20.509 1.00 92.19 81 ARG A C 1
ATOM 650 O O . ARG A 1 81 ? -27.336 2.129 21.656 1.00 92.19 81 ARG A O 1
ATOM 657 N N . ILE A 1 82 ? -26.431 3.150 19.873 1.00 90.81 82 ILE A N 1
ATOM 658 C CA . ILE A 1 82 ? -25.071 3.245 20.432 1.00 90.81 82 ILE A CA 1
ATOM 659 C C . ILE A 1 82 ? -25.060 4.034 21.751 1.00 90.81 82 ILE A C 1
ATOM 661 O O . ILE A 1 82 ? -24.339 3.678 22.688 1.00 90.81 82 ILE A O 1
ATOM 665 N N . LYS A 1 83 ? -25.842 5.117 21.855 1.00 93.81 83 LYS A N 1
ATOM 666 C CA . LYS A 1 83 ? -25.958 5.892 23.101 1.00 93.81 83 LYS A CA 1
ATOM 667 C C . LYS A 1 83 ? -26.589 5.069 24.222 1.00 93.81 83 LYS A C 1
ATOM 669 O O . LYS A 1 83 ? -26.056 5.085 25.330 1.00 93.81 83 LYS A O 1
ATOM 674 N N . ALA A 1 84 ? -27.667 4.342 23.939 1.00 94.56 84 ALA A N 1
ATOM 675 C CA . ALA A 1 84 ? -28.324 3.482 24.918 1.00 94.56 84 ALA A CA 1
ATOM 676 C C . ALA A 1 84 ? -27.376 2.384 25.432 1.00 94.56 84 ALA A C 1
ATOM 678 O O . ALA A 1 84 ? -27.185 2.258 26.641 1.00 94.56 84 ALA A O 1
ATOM 679 N N . GLU A 1 85 ? -26.685 1.675 24.532 1.00 92.69 85 GLU A N 1
ATOM 680 C CA . GLU A 1 85 ? -25.69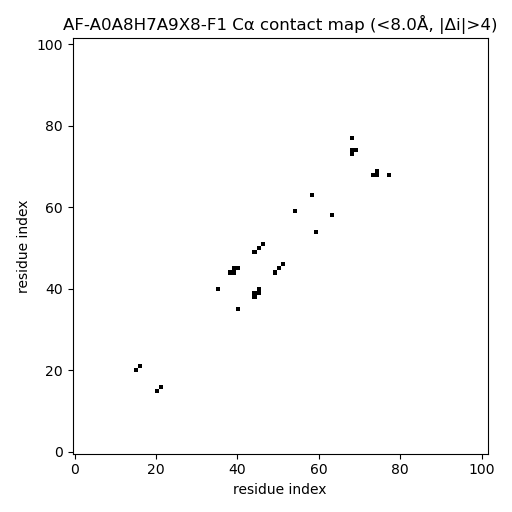5 0.651 24.902 1.00 92.69 85 GLU A CA 1
ATOM 681 C C . GLU A 1 85 ? -24.566 1.218 25.778 1.00 92.69 85 GLU A C 1
ATOM 683 O O . GLU A 1 85 ? -24.137 0.587 26.748 1.00 92.69 85 GLU A O 1
ATOM 688 N N . ARG A 1 86 ? -24.090 2.435 25.479 1.00 93.44 86 ARG A N 1
ATOM 689 C CA . ARG A 1 86 ? -23.071 3.114 26.297 1.00 93.44 86 ARG A CA 1
ATOM 690 C C . ARG A 1 86 ? -23.566 3.438 27.701 1.00 93.44 86 ARG A C 1
ATOM 692 O O . ARG A 1 86 ? -22.784 3.300 28.639 1.00 93.44 86 ARG A O 1
ATOM 699 N N . MET A 1 87 ? -24.814 3.882 27.854 1.00 93.69 87 MET A N 1
ATOM 700 C CA . MET A 1 87 ? -25.377 4.183 29.174 1.00 93.69 87 MET A CA 1
ATOM 701 C C . MET A 1 87 ? -25.498 2.918 30.022 1.00 93.69 87 MET A C 1
ATOM 703 O O . MET A 1 87 ? -25.054 2.924 31.165 1.00 93.69 87 MET A O 1
ATOM 707 N N . VAL A 1 88 ? -25.981 1.816 29.437 1.00 94.06 88 VAL A N 1
ATOM 708 C CA . VAL A 1 88 ? -26.080 0.518 30.126 1.00 94.06 88 VAL A CA 1
ATOM 709 C C . VAL A 1 88 ? -24.706 0.024 30.579 1.00 94.06 88 VAL A C 1
ATOM 711 O O . VAL A 1 88 ? -24.532 -0.327 31.741 1.00 94.06 88 VAL A O 1
ATOM 714 N N . ARG A 1 89 ? -23.694 0.060 29.699 1.00 91.69 89 ARG A N 1
ATOM 715 C CA . ARG A 1 89 ? -22.326 -0.357 30.060 1.00 91.69 89 ARG A CA 1
ATOM 716 C C . ARG A 1 89 ? -21.712 0.501 31.164 1.00 91.69 89 ARG A C 1
ATOM 718 O O . ARG A 1 89 ? -20.950 -0.018 31.970 1.00 91.69 89 ARG A O 1
ATOM 725 N N . ARG A 1 90 ? -21.997 1.806 31.187 1.00 92.69 90 ARG A N 1
ATOM 726 C CA . ARG A 1 90 ? -21.522 2.702 32.254 1.00 92.69 90 ARG A CA 1
ATOM 727 C C . ARG A 1 90 ? -22.195 2.389 33.584 1.00 92.69 90 ARG A C 1
ATOM 729 O O . ARG A 1 90 ? -21.489 2.272 34.573 1.00 92.69 90 ARG A O 1
ATOM 736 N N . ALA A 1 91 ? -23.513 2.200 33.581 1.00 92.81 91 ALA A N 1
ATOM 737 C CA . ALA A 1 91 ? -24.258 1.841 34.782 1.00 92.81 91 ALA A CA 1
ATOM 738 C C . ALA A 1 91 ? -23.799 0.489 35.356 1.00 92.81 91 ALA A C 1
ATOM 740 O O . ALA A 1 91 ? -23.606 0.377 36.559 1.00 92.81 91 ALA A O 1
ATOM 741 N N . ALA A 1 92 ? -23.552 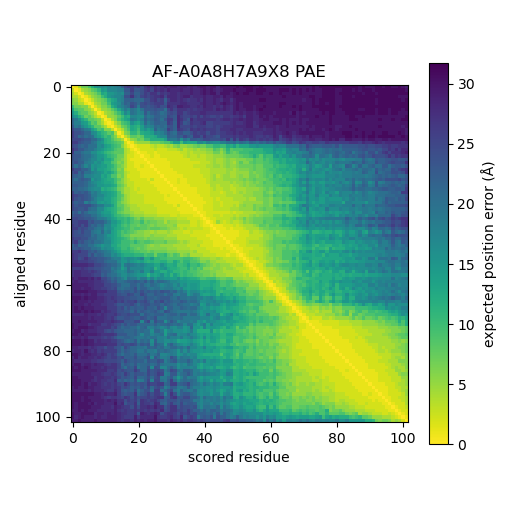-0.509 34.499 1.00 91.44 92 ALA A N 1
ATOM 742 C CA . ALA A 1 92 ? -23.030 -1.810 34.921 1.00 91.44 92 ALA A CA 1
ATOM 743 C C . ALA A 1 92 ? -21.650 -1.700 35.593 1.00 91.44 92 ALA A C 1
ATOM 745 O O . ALA A 1 92 ? -21.453 -2.255 36.666 1.00 91.44 92 ALA A O 1
ATOM 746 N N . LYS A 1 93 ? -20.728 -0.926 35.003 1.00 91.06 93 LYS A N 1
ATOM 747 C CA . LYS A 1 93 ? -19.402 -0.679 35.594 1.00 91.06 93 LYS A CA 1
ATOM 748 C C . LYS A 1 93 ? -19.479 0.048 36.934 1.00 91.06 93 LYS A C 1
ATOM 750 O O . LYS A 1 93 ? -18.776 -0.320 37.860 1.00 91.06 93 LYS A O 1
ATOM 755 N N . GLN A 1 94 ? -20.340 1.060 37.034 1.00 91.44 94 GLN A N 1
ATOM 756 C CA . GLN A 1 94 ? -20.544 1.796 38.285 1.00 91.44 94 GLN A CA 1
ATOM 757 C C . GLN A 1 94 ? -21.116 0.889 39.381 1.00 91.44 94 GLN A C 1
ATOM 759 O O . GLN A 1 94 ? -20.668 0.960 40.516 1.00 91.44 94 GLN A O 1
ATOM 764 N N . ALA A 1 95 ? -22.047 -0.006 39.039 1.00 89.56 95 ALA A N 1
ATOM 765 C CA . ALA A 1 95 ? -22.599 -0.970 39.987 1.00 89.56 95 ALA A CA 1
ATOM 766 C C . ALA A 1 95 ? -21.564 -2.012 40.458 1.00 89.56 95 ALA A C 1
ATOM 768 O O . ALA A 1 95 ? -21.571 -2.369 41.632 1.00 89.56 95 ALA A O 1
ATOM 769 N N . GLU A 1 96 ? -20.674 -2.483 39.575 1.00 88.94 96 GLU A N 1
ATOM 770 C CA . GLU A 1 96 ? -19.533 -3.337 39.956 1.00 88.94 96 GLU A CA 1
ATOM 771 C C . GLU A 1 96 ? -18.560 -2.593 40.885 1.00 88.94 96 GLU A C 1
ATOM 773 O O . GLU A 1 96 ? -18.202 -3.114 41.937 1.00 88.94 96 GLU A O 1
ATOM 778 N N . GLU A 1 97 ? -18.191 -1.352 40.551 1.00 87.38 97 GLU A N 1
ATOM 779 C CA . GLU A 1 97 ? -17.296 -0.525 41.375 1.00 87.38 97 GLU A CA 1
ATOM 780 C C . GLU A 1 97 ? -17.891 -0.201 42.757 1.00 87.38 97 GLU A C 1
ATOM 782 O O . GLU A 1 97 ? -17.153 -0.124 43.738 1.00 87.38 97 GLU A O 1
ATOM 787 N N . GLU A 1 98 ? -19.210 -0.012 42.855 1.00 84.94 98 GLU A N 1
ATOM 788 C CA . GLU A 1 98 ? -19.919 0.195 44.125 1.00 84.94 98 GLU A CA 1
ATOM 789 C C . GLU A 1 98 ? -20.065 -1.095 44.948 1.00 84.94 98 GLU A C 1
ATOM 791 O O . GLU A 1 98 ? -20.125 -1.025 46.177 1.00 84.94 98 GLU A O 1
ATOM 796 N N . ALA A 1 99 ? -20.130 -2.260 44.296 1.00 83.12 99 ALA A N 1
ATOM 797 C CA . ALA A 1 99 ? -20.201 -3.562 44.958 1.00 83.12 99 ALA A CA 1
ATOM 798 C C . ALA A 1 99 ? -18.841 -3.998 45.523 1.00 83.12 99 ALA A C 1
ATOM 800 O O . ALA A 1 99 ? -18.802 -4.503 46.639 1.00 83.12 99 ALA A O 1
ATOM 801 N N . ASP A 1 100 ? -17.743 -3.742 44.806 1.00 77.88 100 ASP A N 1
ATOM 802 C CA . ASP A 1 100 ? -16.373 -4.033 45.265 1.00 77.88 100 ASP A CA 1
ATOM 803 C C . ASP A 1 100 ? -15.903 -3.105 46.406 1.00 77.88 100 ASP A C 1
ATOM 805 O O . ASP A 1 100 ? -14.928 -3.403 47.095 1.00 77.88 100 ASP A O 1
ATOM 809 N N . GLN A 1 101 ? -16.578 -1.968 46.616 1.00 66.75 101 GLN A N 1
ATOM 810 C CA . GLN A 1 101 ? -16.277 -1.007 47.688 1.00 66.75 101 GLN A CA 1
ATOM 811 C C . GLN A 1 101 ? -17.068 -1.244 48.991 1.00 66.75 101 GLN A C 1
ATOM 813 O O . GLN A 1 101 ? -16.865 -0.497 49.953 1.00 66.75 101 GLN A O 1
ATOM 818 N N . ARG A 1 102 ? -17.967 -2.237 49.041 1.00 53.81 102 ARG A N 1
ATOM 819 C CA . ARG A 1 102 ? -18.757 -2.608 50.231 1.00 53.81 102 ARG A CA 1
ATOM 820 C C . ARG A 1 102 ? -18.274 -3.910 50.854 1.00 53.81 102 ARG A C 1
ATOM 822 O O . ARG A 1 102 ? -18.361 -3.991 52.099 1.00 53.81 102 ARG A O 1
#

Sequence (102 aa):
MGLPRPSLVHSPPTSMGGPNLEVFKFALYLFVPIAALVHFGDPQWYRENVLPYKERLFPPESRLLQTLPKDQSAIREELARIKAERMVRRAAKQAEEEADQR

Secondary structure (DSSP, 8-state):
-PPPPPP---PPP--S-SHHHHHHHHHHHHHHHHHHHHHHT-HHHHHHHTHHHHHHHS--GGGS------SHHHHHHHHHHHHHHHHHHHHHHHHHHHHHT-

Mean predicted aligned error: 15.03 Å

Solvent-accessible surface area (backbone atoms only — not comparable to full-atom values): 6411 Å² total; per-residue (Å²): 141,82,83,84,80,83,82,82,81,81,75,78,80,82,66,92,72,49,72,69,47,53,54,49,52,51,50,48,67,52,49,52,60,49,52,48,47,61,59,68,62,32,70,64,53,39,56,71,70,47,50,65,50,50,65,73,75,39,79,58,73,88,76,50,79,86,77,70,68,87,47,73,65,54,42,53,53,52,49,52,53,54,50,53,55,51,51,52,55,49,51,53,51,52,52,51,58,57,57,78,74,108

Radius of gyration: 36.86 Å; Cα contacts (8 Å, |Δi|>4): 16; chains: 1; bounding box: 108×38×77 Å

pLDDT: mean 83.35, std 11.73, range [48.31, 97.5]

Foldseek 3Di:
DDDDDDDDDDDPPPDPDPVVVVVVVVCCVPVVVVVVCVQVVDPVCCVVPPVVVCPVVDPPVVPDPPDDDPDPVVVVVVVVVVVVVVVVVVVVVVVVVVVVVD

InterPro domains:
  IPR018625 Protein Pet100 [PF09803] (16-97)
  IPR018625 Protein Pet100 [PTHR33968] (13-100)

Organism: Pleurotus ostreatus (NCBI:txid5322)